Protein AF-A0A965U1C1-F1 (afdb_monomer_lite)

Sequence (62 aa):
MVKENLAKLLEVKSIVTILMTGALVGLLVSGAEVQRELLMLFSTSYGAVITYFFTRKDGAPK

Structure (mmCIF, N/CA/C/O backbone):
data_AF-A0A965U1C1-F1
#
_entry.id   AF-A0A965U1C1-F1
#
loop_
_atom_site.group_PDB
_atom_site.id
_atom_site.type_symbol
_atom_site.label_atom_id
_atom_site.label_alt_id
_atom_site.label_comp_id
_atom_site.label_asym_id
_atom_site.label_entity_id
_atom_site.label_seq_id
_atom_site.pdbx_PDB_ins_code
_atom_site.Cartn_x
_atom_site.Cartn_y
_atom_site.Cartn_z
_atom_site.occupancy
_atom_site.B_iso_or_equiv
_atom_site.auth_seq_id
_atom_site.auth_comp_id
_atom_site.auth_asym_id
_atom_site.auth_atom_id
_atom_site.pdbx_PDB_model_num
ATOM 1 N N . MET A 1 1 ? -3.581 -8.886 -27.060 1.00 52.09 1 MET A N 1
ATOM 2 C CA . MET A 1 1 ? -4.133 -7.726 -26.327 1.00 52.09 1 MET A CA 1
ATOM 3 C C . MET A 1 1 ? -4.433 -8.011 -24.850 1.00 52.09 1 MET A C 1
ATOM 5 O O . MET A 1 1 ? -3.693 -7.523 -24.013 1.00 52.09 1 MET A O 1
ATOM 9 N N . VAL A 1 2 ? -5.445 -8.816 -24.474 1.00 63.78 2 VAL A N 1
ATOM 10 C CA . VAL A 1 2 ? -5.772 -9.063 -23.039 1.00 63.78 2 VAL A CA 1
ATOM 11 C C . VAL A 1 2 ? -4.668 -9.842 -22.302 1.00 63.78 2 VAL A C 1
ATOM 13 O O . VAL A 1 2 ? -4.313 -9.508 -21.176 1.00 63.78 2 VAL A O 1
ATOM 16 N N . LYS A 1 3 ? -4.062 -10.833 -22.967 1.00 59.19 3 LYS A N 1
ATOM 17 C CA . LYS A 1 3 ? -3.004 -11.692 -22.403 1.00 59.19 3 LYS A CA 1
ATOM 18 C C . LYS A 1 3 ? -1.729 -10.922 -22.022 1.00 59.19 3 LYS A C 1
ATOM 20 O O . LYS A 1 3 ? -1.138 -11.197 -20.987 1.00 59.19 3 LYS A O 1
ATOM 25 N N . GLU A 1 4 ? -1.334 -9.939 -22.833 1.00 61.00 4 GLU A N 1
ATOM 26 C CA . GLU A 1 4 ? -0.151 -9.094 -22.591 1.00 61.00 4 GLU A CA 1
ATOM 27 C C . GLU A 1 4 ? -0.375 -8.119 -21.431 1.00 61.00 4 GLU A C 1
ATOM 29 O O . GLU A 1 4 ? 0.535 -7.872 -20.643 1.00 61.00 4 GLU A O 1
ATOM 34 N N . ASN A 1 5 ? -1.602 -7.613 -21.279 1.00 61.56 5 ASN A N 1
ATOM 35 C CA . ASN A 1 5 ? -1.973 -6.769 -20.147 1.00 61.56 5 ASN A CA 1
ATOM 36 C C . ASN A 1 5 ? -2.013 -7.570 -18.835 1.00 61.56 5 ASN A C 1
ATOM 38 O O . ASN A 1 5 ? -1.525 -7.079 -17.824 1.00 61.56 5 ASN A O 1
ATOM 42 N N . LEU A 1 6 ? -2.499 -8.820 -18.850 1.00 60.91 6 LEU A N 1
ATOM 43 C CA . LEU A 1 6 ? -2.421 -9.711 -17.681 1.00 60.91 6 LEU A CA 1
ATOM 44 C C . LEU A 1 6 ? -0.978 -10.090 -17.318 1.00 60.91 6 LEU A C 1
ATOM 46 O O . LEU A 1 6 ? -0.656 -10.183 -16.139 1.00 60.91 6 LEU A O 1
ATOM 50 N N . ALA A 1 7 ? -0.101 -10.278 -18.306 1.00 62.75 7 ALA A N 1
ATOM 51 C CA . ALA A 1 7 ? 1.310 -10.565 -18.051 1.00 62.75 7 ALA A CA 1
ATOM 52 C C . ALA A 1 7 ? 2.022 -9.392 -17.352 1.00 62.75 7 ALA A C 1
ATOM 54 O O . ALA A 1 7 ? 2.818 -9.617 -16.447 1.00 62.75 7 ALA A O 1
ATOM 55 N N . LYS A 1 8 ? 1.674 -8.144 -17.697 1.00 61.75 8 LYS A N 1
ATOM 56 C CA . LYS A 1 8 ? 2.160 -6.945 -16.991 1.00 61.75 8 LYS A CA 1
ATOM 57 C C . LYS A 1 8 ? 1.618 -6.827 -15.563 1.00 61.75 8 LYS A C 1
ATOM 59 O O . LYS A 1 8 ? 2.323 -6.337 -14.689 1.00 61.75 8 LYS A O 1
ATOM 64 N N . LEU A 1 9 ? 0.399 -7.312 -15.304 1.00 58.38 9 LEU A N 1
ATOM 65 C CA . LEU A 1 9 ? -0.143 -7.413 -13.941 1.00 58.38 9 LEU A CA 1
ATOM 66 C C . LEU A 1 9 ? 0.590 -8.468 -13.091 1.00 58.38 9 LEU A C 1
ATOM 68 O O . LEU A 1 9 ? 0.579 -8.365 -11.869 1.00 58.38 9 LEU A O 1
ATOM 72 N N . LEU A 1 10 ? 1.241 -9.452 -13.725 1.00 62.03 10 LEU A N 1
ATOM 73 C CA . LEU A 1 10 ? 2.084 -10.456 -13.066 1.00 62.03 10 LEU A CA 1
ATOM 74 C C . LEU A 1 10 ? 3.545 -10.013 -12.876 1.00 62.03 10 LEU A C 1
ATOM 76 O O . LEU A 1 10 ? 4.330 -10.745 -12.270 1.00 62.03 10 LEU A O 1
ATOM 80 N N . GLU A 1 11 ? 3.934 -8.823 -13.343 1.00 76.25 11 GLU A N 1
ATOM 81 C CA . GLU A 1 11 ? 5.218 -8.254 -12.940 1.00 76.25 11 GLU A CA 1
ATOM 82 C C . GLU A 1 11 ? 5.204 -7.968 -11.437 1.00 76.25 11 GLU A C 1
ATOM 84 O O . GLU A 1 11 ? 4.247 -7.403 -10.905 1.00 76.25 11 GLU A O 1
ATOM 89 N N . VAL A 1 12 ? 6.301 -8.303 -10.751 1.00 73.88 12 VAL A N 1
ATOM 90 C CA . VAL A 1 12 ? 6.456 -8.132 -9.293 1.00 73.88 12 VAL A CA 1
ATOM 91 C C . VAL A 1 12 ? 6.083 -6.710 -8.846 1.00 73.88 12 VAL A C 1
ATOM 93 O O . VAL A 1 12 ? 5.416 -6.533 -7.830 1.00 73.88 12 VAL A O 1
ATOM 96 N N . LYS A 1 13 ? 6.426 -5.701 -9.657 1.00 78.62 13 LYS A N 1
ATOM 97 C CA . LYS A 1 13 ? 6.035 -4.295 -9.475 1.00 78.62 13 LYS A CA 1
ATOM 98 C C . LYS A 1 13 ? 4.516 -4.103 -9.385 1.00 78.62 13 LYS A C 1
ATOM 100 O O . LYS A 1 13 ? 4.035 -3.410 -8.488 1.00 78.62 13 LYS A O 1
ATOM 105 N N . SER A 1 14 ? 3.761 -4.696 -10.308 1.00 79.38 14 SER A N 1
ATOM 106 C CA . SER A 1 14 ? 2.304 -4.567 -10.360 1.00 79.38 14 SER A CA 1
ATOM 107 C C . SER A 1 14 ? 1.636 -5.376 -9.245 1.00 79.38 14 SER A C 1
ATOM 109 O O . SER A 1 14 ? 0.794 -4.829 -8.534 1.00 79.38 14 SER A O 1
ATOM 111 N N . ILE A 1 15 ? 2.093 -6.610 -8.994 1.00 86.25 15 ILE A N 1
ATOM 112 C CA . ILE A 1 15 ? 1.562 -7.472 -7.923 1.00 86.25 15 ILE A CA 1
ATOM 113 C C . ILE A 1 15 ? 1.700 -6.801 -6.555 1.00 86.25 15 ILE A C 1
ATOM 115 O O . ILE A 1 15 ? 0.716 -6.690 -5.826 1.00 86.25 15 ILE A O 1
ATOM 119 N N . VAL A 1 16 ? 2.902 -6.331 -6.202 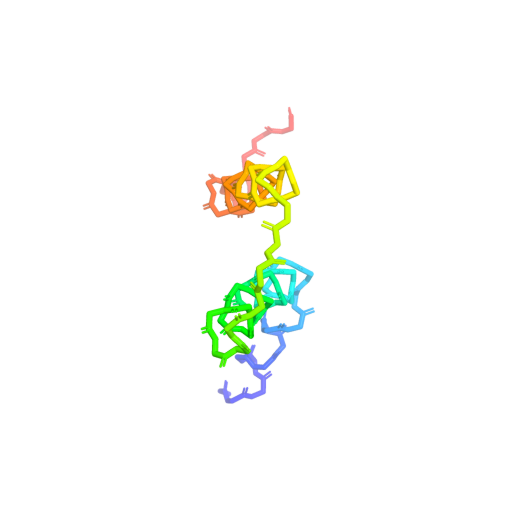1.00 87.94 16 VAL A N 1
ATOM 120 C CA . VAL A 1 16 ? 3.154 -5.724 -4.884 1.00 87.94 16 VAL A CA 1
ATOM 121 C C . VAL A 1 16 ? 2.299 -4.474 -4.700 1.00 87.94 16 VAL A C 1
ATOM 123 O O . VAL A 1 16 ? 1.691 -4.294 -3.648 1.00 87.94 16 VAL A O 1
ATOM 126 N N . THR A 1 17 ? 2.180 -3.646 -5.740 1.00 88.81 17 THR A N 1
ATOM 127 C CA . THR A 1 17 ? 1.361 -2.429 -5.683 1.00 88.81 17 THR A CA 1
ATOM 128 C C . THR A 1 17 ? -0.116 -2.76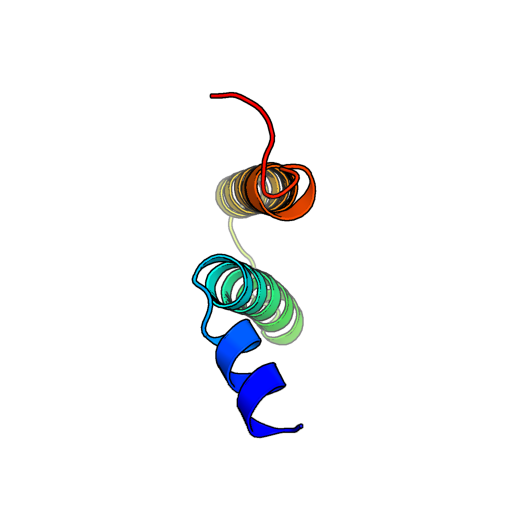3 -5.477 1.00 88.81 17 THR A C 1
ATOM 130 O O . THR A 1 17 ? -0.746 -2.196 -4.588 1.00 88.81 17 THR A O 1
ATOM 133 N N . ILE A 1 18 ? -0.658 -3.717 -6.241 1.00 89.69 18 ILE A N 1
ATOM 134 C CA . ILE A 1 18 ? -2.056 -4.156 -6.121 1.00 89.69 18 ILE A CA 1
ATOM 135 C C . ILE A 1 18 ? -2.325 -4.732 -4.730 1.00 89.69 18 ILE A C 1
ATOM 137 O O . ILE A 1 18 ? -3.356 -4.429 -4.136 1.00 89.69 18 ILE A O 1
ATOM 141 N N . LEU A 1 19 ? -1.400 -5.524 -4.189 1.00 92.19 19 LEU A N 1
ATOM 142 C CA . LEU A 1 19 ? -1.557 -6.170 -2.889 1.00 92.19 19 LEU A CA 1
ATOM 143 C C . LEU A 1 19 ? -1.529 -5.146 -1.746 1.00 92.19 19 LEU A C 1
ATOM 145 O O . LEU A 1 19 ? -2.382 -5.194 -0.861 1.00 92.19 19 LEU A O 1
ATOM 149 N N . 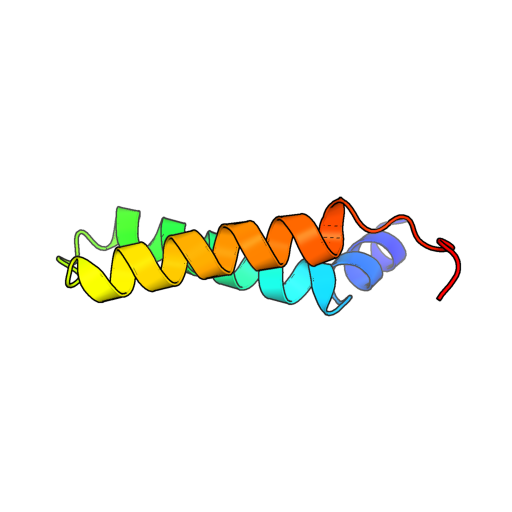MET A 1 20 ? -0.620 -4.167 -1.800 1.00 92.69 20 MET A N 1
ATOM 150 C CA . MET A 1 20 ? -0.587 -3.073 -0.825 1.00 92.69 20 MET A CA 1
ATOM 151 C C . MET A 1 20 ? -1.826 -2.171 -0.934 1.00 92.69 20 MET A C 1
ATOM 153 O O . MET A 1 20 ? -2.449 -1.859 0.078 1.00 92.69 20 MET A O 1
ATOM 157 N N . THR A 1 21 ? -2.247 -1.795 -2.145 1.00 91.50 21 THR A N 1
ATOM 158 C CA . THR A 1 21 ? -3.488 -1.026 -2.338 1.00 91.50 21 THR A CA 1
ATOM 159 C C . THR A 1 21 ? -4.708 -1.805 -1.843 1.00 91.50 21 THR A C 1
ATOM 161 O O . THR A 1 21 ? -5.554 -1.245 -1.149 1.00 91.50 21 THR A O 1
ATOM 164 N N . GLY A 1 22 ? -4.781 -3.103 -2.142 1.00 93.56 22 GLY A N 1
ATOM 165 C CA . GLY A 1 22 ? -5.848 -3.988 -1.685 1.00 93.56 22 GLY A CA 1
ATOM 166 C C . GLY A 1 22 ? -5.900 -4.109 -0.163 1.00 93.56 22 GLY A C 1
ATOM 167 O O . GLY A 1 22 ? -6.985 -4.052 0.407 1.00 93.56 22 GLY A O 1
ATOM 168 N N . ALA A 1 23 ? -4.746 -4.193 0.505 1.00 92.38 23 ALA A N 1
ATOM 169 C CA . ALA A 1 23 ? -4.674 -4.185 1.965 1.00 92.38 23 ALA A CA 1
ATOM 170 C C . ALA A 1 23 ? -5.227 -2.878 2.557 1.00 92.38 23 ALA A C 1
ATOM 172 O O . ALA A 1 23 ? -5.995 -2.924 3.512 1.00 92.38 23 ALA A O 1
ATOM 173 N N . LEU A 1 24 ? -4.909 -1.726 1.956 1.00 91.31 24 LEU A N 1
ATOM 174 C CA . LEU A 1 24 ? -5.411 -0.410 2.377 1.00 91.31 24 LEU A CA 1
ATOM 175 C C . LEU A 1 24 ? -6.938 -0.306 2.226 1.00 91.31 24 LEU A C 1
ATOM 177 O O . LEU A 1 24 ? -7.630 0.124 3.148 1.00 91.31 24 LEU A O 1
ATOM 181 N N . VAL A 1 25 ? -7.471 -0.756 1.086 1.00 93.25 25 VAL A N 1
ATOM 182 C CA . VAL A 1 25 ? -8.921 -0.811 0.834 1.00 93.25 25 VAL A CA 1
ATOM 183 C C . VAL A 1 25 ? -9.607 -1.787 1.791 1.00 93.25 25 VAL A C 1
ATOM 185 O O . VAL A 1 25 ? -1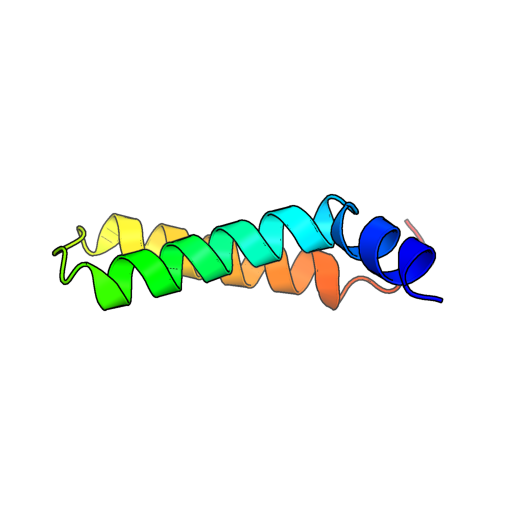0.650 -1.461 2.352 1.00 93.25 25 VAL A O 1
ATOM 188 N N . GLY A 1 26 ? -9.021 -2.961 2.028 1.00 93.44 26 GLY A N 1
ATOM 189 C CA . GLY A 1 26 ? -9.552 -3.943 2.975 1.00 93.44 26 GLY A CA 1
ATOM 190 C C . GLY A 1 26 ? -9.588 -3.412 4.408 1.00 93.44 26 GLY A C 1
ATOM 191 O O . GLY A 1 26 ? -10.563 -3.626 5.126 1.00 93.44 26 GLY A O 1
ATOM 192 N N . LEU A 1 27 ? -8.573 -2.651 4.811 1.00 91.12 27 LEU A N 1
ATOM 193 C CA . LEU A 1 27 ? -8.515 -2.003 6.120 1.00 91.12 27 LEU A CA 1
ATOM 194 C C . LEU A 1 27 ? -9.604 -0.921 6.240 1.00 91.12 27 LEU A C 1
ATOM 196 O O . LEU A 1 27 ? -10.308 -0.878 7.244 1.00 91.12 27 LEU A O 1
ATOM 200 N N . LEU A 1 28 ? -9.836 -0.140 5.176 1.00 89.62 28 LEU A N 1
ATOM 201 C CA . LEU A 1 28 ? -10.909 0.862 5.122 1.00 89.62 28 LEU A CA 1
ATOM 202 C C . LEU A 1 28 ? -12.310 0.234 5.218 1.00 89.62 28 LEU A C 1
ATOM 204 O O . LEU A 1 28 ? -13.165 0.743 5.936 1.00 89.62 28 LEU A O 1
ATOM 208 N N . VAL A 1 29 ? -12.548 -0.869 4.501 1.00 94.31 29 VAL A N 1
ATOM 209 C CA . VAL A 1 29 ? -13.861 -1.538 4.460 1.00 94.31 29 VAL A CA 1
ATOM 210 C C . VAL A 1 29 ? -14.122 -2.377 5.712 1.00 94.31 29 VAL A C 1
ATOM 212 O O . VAL A 1 29 ? -15.270 -2.518 6.123 1.00 94.31 29 VAL A O 1
ATOM 215 N N . SER A 1 30 ? -13.080 -2.926 6.339 1.00 91.69 30 SER A N 1
ATOM 216 C CA . SER A 1 30 ? -13.234 -3.743 7.551 1.00 91.69 30 SER A CA 1
ATOM 217 C C . SER A 1 30 ? -13.569 -2.928 8.801 1.00 91.69 30 SER A C 1
ATOM 219 O O . SER A 1 30 ? -14.052 -3.505 9.772 1.00 91.69 30 SER A O 1
ATOM 221 N N . GLY A 1 31 ? -13.307 -1.613 8.804 1.00 86.38 31 GLY A N 1
ATOM 222 C CA . GLY A 1 31 ? -13.499 -0.765 9.985 1.00 86.38 31 GLY A CA 1
ATOM 223 C C . GLY A 1 31 ? -12.597 -1.146 11.166 1.00 86.38 31 GLY A C 1
ATOM 224 O O . GLY A 1 31 ? -12.874 -0.754 12.296 1.00 86.38 31 GLY A O 1
ATOM 225 N N . ALA A 1 32 ? -11.544 -1.933 10.923 1.00 87.38 32 ALA A N 1
ATOM 226 C CA . ALA A 1 32 ? -10.625 -2.385 11.954 1.00 87.38 32 ALA A CA 1
ATOM 227 C C . ALA A 1 32 ? -9.751 -1.226 12.456 1.00 87.38 32 ALA A C 1
ATOM 229 O O . ALA A 1 32 ? -9.101 -0.536 11.668 1.00 87.38 32 ALA A O 1
ATOM 230 N N . GLU A 1 33 ? -9.679 -1.046 13.776 1.00 87.25 33 GLU A N 1
ATOM 231 C CA . GLU A 1 33 ? -8.681 -0.164 14.375 1.00 87.25 33 GLU A CA 1
ATOM 232 C C . GLU A 1 33 ? -7.306 -0.828 14.312 1.00 87.25 33 GLU A C 1
ATOM 234 O O . GLU A 1 33 ? -7.041 -1.849 14.948 1.00 87.25 33 GLU A O 1
ATOM 239 N N . VAL A 1 34 ? -6.414 -0.228 13.529 1.00 87.81 34 VAL A N 1
ATOM 240 C CA . VAL A 1 34 ? -5.018 -0.646 13.437 1.00 87.81 34 VAL A CA 1
ATOM 241 C C . VAL A 1 34 ? -4.155 0.326 14.223 1.00 87.81 34 VAL A C 1
ATOM 243 O O . VAL A 1 34 ? -4.355 1.540 14.179 1.00 87.81 34 VAL A O 1
ATOM 246 N N . GLN A 1 35 ? -3.173 -0.221 14.941 1.00 94.12 35 GLN A N 1
ATOM 247 C CA . GLN A 1 35 ? -2.215 0.567 15.711 1.00 94.12 35 GLN A CA 1
ATOM 248 C C . GLN A 1 35 ? -1.540 1.611 14.817 1.00 94.12 35 GLN A C 1
ATOM 250 O O . GLN A 1 35 ? -1.128 1.324 13.687 1.00 94.12 35 GLN A O 1
ATOM 255 N N . ARG A 1 36 ? -1.418 2.834 15.335 1.00 90.69 36 ARG A N 1
ATOM 256 C CA . ARG A 1 36 ? -0.958 3.993 14.567 1.00 90.69 36 ARG A CA 1
ATOM 257 C C . ARG A 1 36 ? 0.441 3.779 13.991 1.00 90.69 36 ARG A C 1
ATOM 259 O O . ARG A 1 36 ? 0.695 4.154 12.849 1.00 90.69 36 ARG A O 1
ATOM 266 N N . GLU A 1 37 ? 1.330 3.147 14.747 1.00 94.31 37 GLU A N 1
ATOM 267 C CA . GLU A 1 37 ? 2.699 2.829 14.339 1.00 94.31 37 GLU A CA 1
ATOM 268 C C . GLU A 1 37 ? 2.722 1.899 13.120 1.00 94.31 37 GLU A C 1
ATOM 270 O O . GLU A 1 37 ? 3.493 2.127 12.188 1.00 94.31 37 GLU A O 1
ATOM 275 N N . LEU A 1 38 ? 1.833 0.901 13.080 1.00 92.00 38 LEU A N 1
ATOM 276 C CA . LEU A 1 38 ? 1.719 -0.028 11.954 1.00 92.00 38 LEU A CA 1
ATOM 277 C C . LEU A 1 38 ? 1.167 0.670 10.706 1.00 92.00 38 LEU A C 1
ATOM 279 O O . LEU A 1 38 ? 1.677 0.444 9.609 1.00 92.00 38 LEU A O 1
ATOM 283 N N . LEU A 1 39 ? 0.182 1.561 10.863 1.00 92.19 39 LEU A N 1
ATOM 284 C CA . LEU A 1 39 ? -0.341 2.371 9.756 1.00 92.19 39 LEU A CA 1
ATOM 285 C C . LEU A 1 39 ? 0.712 3.333 9.191 1.00 92.19 39 LEU A C 1
ATOM 287 O O . LEU A 1 39 ? 0.816 3.489 7.971 1.00 92.19 39 LEU A O 1
ATOM 291 N N . MET A 1 40 ? 1.512 3.961 10.055 1.00 93.56 40 MET A N 1
ATOM 292 C CA . MET A 1 40 ? 2.604 4.847 9.636 1.00 93.56 40 MET A CA 1
ATOM 293 C C . MET A 1 40 ? 3.720 4.078 8.927 1.00 93.56 40 MET A C 1
ATOM 295 O O . MET A 1 40 ? 4.187 4.519 7.872 1.00 93.56 40 MET A O 1
ATOM 299 N N . LEU A 1 41 ? 4.115 2.920 9.465 1.00 94.38 41 LEU A N 1
ATOM 300 C CA . LEU A 1 41 ? 5.095 2.043 8.831 1.00 94.38 41 LEU A CA 1
ATOM 301 C C . LEU A 1 41 ? 4.603 1.608 7.448 1.00 94.38 41 LEU A C 1
ATOM 303 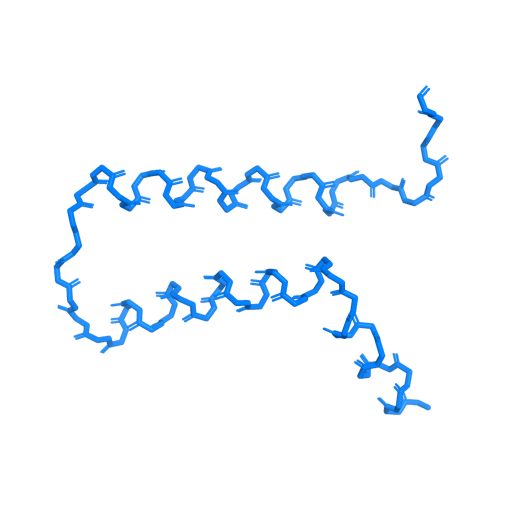O O . LEU A 1 41 ? 5.316 1.785 6.462 1.00 94.38 41 LEU A O 1
ATOM 307 N N . PHE A 1 42 ? 3.355 1.143 7.359 1.00 93.44 42 PHE A N 1
ATOM 308 C CA . PHE A 1 42 ? 2.736 0.741 6.100 1.00 93.44 42 PHE A CA 1
ATOM 309 C C . PHE A 1 42 ? 2.705 1.882 5.076 1.00 93.44 42 PHE A C 1
ATOM 311 O O . PHE A 1 42 ? 3.127 1.697 3.936 1.00 93.44 42 PHE A O 1
ATOM 318 N N . SER A 1 43 ? 2.262 3.075 5.482 1.00 91.69 43 SER A N 1
ATOM 319 C CA . SER A 1 43 ? 2.168 4.247 4.599 1.00 91.69 43 SER A CA 1
ATOM 320 C C . SER A 1 43 ? 3.540 4.683 4.075 1.00 91.69 43 SER A C 1
ATOM 322 O O . SER A 1 43 ? 3.691 4.979 2.889 1.00 91.69 43 SER A O 1
ATOM 324 N N . THR A 1 44 ? 4.562 4.662 4.937 1.00 94.25 44 THR A N 1
ATOM 325 C CA . THR A 1 44 ? 5.946 5.003 4.567 1.00 94.25 44 THR A CA 1
ATOM 326 C C . THR A 1 44 ? 6.527 3.971 3.602 1.00 94.25 44 THR A C 1
ATOM 328 O O . THR A 1 44 ? 7.095 4.333 2.569 1.00 94.25 44 THR A O 1
ATOM 331 N N . SER A 1 45 ? 6.337 2.679 3.888 1.00 92.25 45 SER A N 1
ATOM 332 C CA . SER A 1 45 ? 6.746 1.595 2.992 1.00 92.25 45 SER A CA 1
ATOM 333 C C . SER A 1 45 ? 6.026 1.671 1.644 1.00 92.25 45 SER A C 1
ATOM 335 O O . SER A 1 45 ? 6.669 1.499 0.613 1.00 92.25 45 SER A O 1
ATOM 337 N N . TYR A 1 46 ? 4.728 1.987 1.624 1.00 91.56 46 TYR A N 1
ATOM 338 C CA . TYR A 1 46 ? 3.949 2.137 0.392 1.00 91.56 46 TYR A CA 1
ATOM 339 C C . TYR A 1 46 ? 4.495 3.261 -0.494 1.00 91.56 46 TYR A C 1
ATOM 341 O O . TYR A 1 46 ? 4.745 3.047 -1.681 1.00 91.56 46 TYR A O 1
ATOM 349 N N . GLY A 1 47 ? 4.773 4.433 0.088 1.00 89.44 47 GLY A N 1
ATOM 350 C CA . GLY A 1 47 ? 5.384 5.553 -0.633 1.00 89.44 47 GLY A CA 1
ATOM 351 C C . GLY A 1 47 ? 6.771 5.220 -1.196 1.00 89.44 47 GLY A C 1
ATOM 352 O O . GLY A 1 47 ? 7.068 5.552 -2.347 1.00 89.44 47 GLY A O 1
ATOM 353 N N . ALA A 1 48 ? 7.603 4.513 -0.425 1.00 90.06 48 ALA A N 1
ATOM 354 C CA . ALA A 1 48 ? 8.926 4.071 -0.866 1.00 90.06 48 ALA A CA 1
ATOM 355 C C . ALA A 1 48 ? 8.845 3.057 -2.020 1.00 90.06 48 ALA A C 1
ATOM 357 O O . ALA A 1 48 ? 9.562 3.197 -3.011 1.00 90.06 48 ALA A O 1
ATOM 358 N N . VAL A 1 49 ? 7.940 2.078 -1.926 1.00 87.19 49 VAL A N 1
ATOM 359 C CA . VAL A 1 49 ? 7.687 1.069 -2.967 1.00 87.19 49 VAL A CA 1
ATOM 360 C C . VAL A 1 49 ? 7.192 1.733 -4.250 1.00 87.19 49 VAL A C 1
ATOM 362 O O . VAL A 1 49 ? 7.755 1.478 -5.316 1.00 87.19 49 VAL A O 1
ATOM 365 N N . ILE A 1 50 ? 6.206 2.635 -4.167 1.00 84.62 50 ILE A N 1
ATOM 366 C CA . ILE A 1 50 ? 5.724 3.378 -5.339 1.00 84.62 50 ILE A CA 1
ATOM 367 C C . ILE A 1 50 ? 6.857 4.190 -5.958 1.00 84.62 50 ILE A C 1
ATOM 369 O O . ILE A 1 50 ? 7.077 4.101 -7.161 1.00 84.62 50 ILE A O 1
ATOM 373 N N . THR A 1 51 ? 7.610 4.942 -5.158 1.00 85.88 51 THR A N 1
ATOM 374 C CA . THR A 1 51 ? 8.703 5.774 -5.677 1.00 85.88 51 THR A CA 1
ATOM 375 C C . THR A 1 51 ? 9.774 4.917 -6.351 1.00 85.88 51 THR A C 1
ATOM 377 O O . THR A 1 51 ? 10.181 5.201 -7.476 1.00 85.88 51 THR A O 1
ATOM 380 N N . TYR A 1 52 ? 10.201 3.828 -5.712 1.00 80.38 52 TYR A N 1
ATOM 381 C CA . TYR A 1 52 ? 11.208 2.928 -6.266 1.00 80.38 52 TYR A CA 1
ATOM 382 C C . TYR A 1 52 ? 10.757 2.306 -7.586 1.00 80.38 52 TYR A C 1
ATOM 384 O O . TYR A 1 52 ? 11.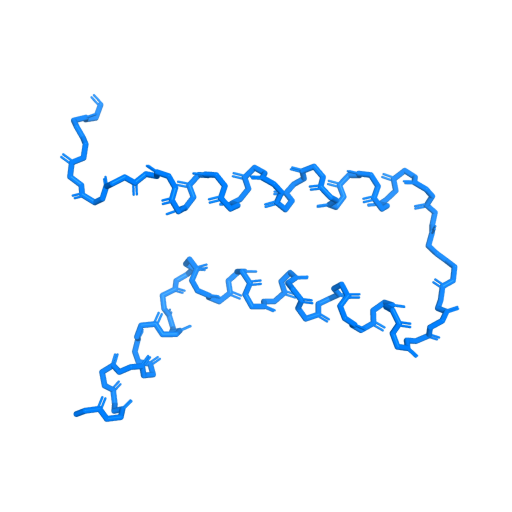522 2.270 -8.546 1.00 80.38 52 TYR A O 1
ATOM 392 N N . PHE A 1 53 ? 9.518 1.823 -7.652 1.00 78.06 53 PHE A N 1
ATOM 393 C CA . PHE A 1 53 ? 9.045 1.117 -8.831 1.00 78.06 53 PHE A CA 1
ATOM 394 C C . PHE A 1 53 ? 8.570 2.047 -9.947 1.00 78.06 53 PHE A C 1
ATOM 396 O O . PHE A 1 53 ? 8.794 1.730 -11.111 1.00 78.06 53 PHE A O 1
ATOM 403 N N . PHE A 1 54 ? 7.905 3.163 -9.643 1.00 75.19 54 PHE A N 1
ATOM 404 C CA . PHE A 1 54 ? 7.271 4.033 -10.644 1.00 75.19 54 PHE A CA 1
ATOM 405 C C . PHE A 1 54 ? 8.122 5.233 -11.053 1.00 75.19 54 PHE A C 1
ATOM 407 O O . PHE A 1 54 ? 7.957 5.717 -12.171 1.00 75.19 54 PHE A O 1
ATOM 414 N N . THR A 1 55 ? 9.056 5.682 -10.214 1.00 74.94 55 THR A N 1
ATOM 415 C CA . THR A 1 55 ? 9.979 6.772 -10.576 1.00 74.94 55 THR A CA 1
ATOM 416 C C . THR A 1 55 ? 11.234 6.246 -11.273 1.00 74.94 55 THR A C 1
ATOM 418 O O . THR A 1 55 ? 11.881 6.965 -12.036 1.00 74.94 55 THR A O 1
ATOM 421 N N . ARG A 1 56 ? 11.581 4.972 -11.066 1.00 65.56 56 ARG A N 1
ATOM 422 C CA . ARG A 1 56 ? 12.684 4.321 -11.773 1.00 65.56 56 ARG A CA 1
ATOM 423 C C . ARG A 1 56 ? 12.287 4.090 -13.233 1.00 65.56 56 ARG A C 1
ATOM 425 O O . ARG A 1 56 ? 11.483 3.216 -13.538 1.00 65.56 56 ARG A O 1
ATOM 432 N N . LYS A 1 57 ? 12.853 4.899 -14.135 1.00 60.38 57 LYS A N 1
ATOM 433 C CA . LYS A 1 57 ? 12.787 4.670 -15.584 1.00 60.38 57 LYS A CA 1
ATOM 434 C C . LYS A 1 57 ? 13.510 3.368 -15.917 1.00 60.38 57 LYS A C 1
ATOM 436 O O . LYS A 1 57 ? 14.673 3.199 -15.540 1.00 60.38 57 LYS A O 1
ATOM 441 N N . ASP A 1 58 ? 12.843 2.485 -16.650 1.00 61.88 58 ASP A N 1
ATOM 442 C CA . ASP A 1 58 ? 13.468 1.301 -17.233 1.00 61.88 58 ASP A CA 1
ATOM 443 C C . ASP A 1 58 ? 14.606 1.765 -18.161 1.00 61.88 58 ASP A C 1
ATOM 445 O O . ASP A 1 58 ? 14.360 2.339 -19.220 1.00 61.88 58 ASP A O 1
ATOM 449 N N . GLY A 1 59 ? 15.859 1.614 -17.708 1.00 61.19 59 GLY A N 1
ATOM 450 C CA . GLY A 1 59 ? 17.062 2.020 -18.450 1.00 61.19 59 GLY A CA 1
ATOM 451 C C . GLY A 1 59 ? 17.911 3.155 -17.857 1.00 61.19 59 GLY A C 1
ATOM 452 O O . GLY A 1 59 ? 18.842 3.598 -18.524 1.00 61.19 59 GLY A O 1
ATOM 453 N N . ALA A 1 60 ? 17.650 3.636 -16.634 1.00 53.75 60 ALA A N 1
ATOM 454 C CA . ALA A 1 60 ? 18.592 4.543 -15.960 1.00 53.75 60 ALA A CA 1
ATOM 455 C C . ALA A 1 60 ? 19.934 3.824 -15.657 1.00 53.75 60 ALA A C 1
ATOM 457 O O . ALA A 1 60 ? 19.900 2.657 -15.251 1.00 53.75 60 ALA A O 1
ATOM 458 N N . PRO A 1 61 ? 21.102 4.470 -15.869 1.00 53.06 61 PRO A N 1
ATOM 459 C CA . PRO A 1 61 ? 22.405 3.850 -15.627 1.00 53.06 61 PRO A CA 1
ATOM 460 C C . PRO A 1 61 ? 22.541 3.431 -14.155 1.00 53.06 61 PRO A C 1
ATOM 462 O O . PRO A 1 61 ? 22.051 4.128 -13.266 1.00 53.06 61 PRO A O 1
ATOM 465 N N . LYS A 1 62 ? 23.141 2.250 -13.950 1.00 49.09 62 LYS A N 1
ATOM 466 C CA . LYS A 1 62 ? 23.343 1.602 -12.645 1.00 49.09 62 LYS A CA 1
ATOM 467 C C . LYS A 1 62 ? 24.176 2.445 -11.691 1.00 49.09 62 LYS A C 1
ATOM 469 O O . LYS A 1 62 ? 25.172 3.030 -12.168 1.00 49.09 62 LYS A O 1
#

Foldseek 3Di:
DVVVVVVVCVPPLNVVLCVLVVVVVCCVVVVDDDDPVVVVVSVVVNVVSCCVSVVDDPDDDD

pLDDT: mean 80.41, std 14.09, range [49.09, 94.38]

Radius of gyration: 14.67 Å; chains: 1; bounding box: 37×18×42 Å

Secondary structure (DSSP, 8-state):
-HHHHHHHHTSHHHHHHHHHHHHHHHHHHHT----HHHHHHHHHHHHHHHIIIIIS-TT---